Protein AF-A0A1C6UR10-F1 (afdb_monomer)

Solvent-accessible surface area (backbone atoms only — not comparable to full-atom values): 7913 Å² total; per-residue (Å²): 139,79,76,88,66,80,76,68,67,85,78,43,35,65,70,62,43,68,74,36,44,65,36,58,76,71,63,37,26,47,54,32,28,38,51,35,41,52,50,48,53,50,51,57,31,56,74,62,67,53,49,56,47,99,85,70,46,70,49,56,58,39,58,33,27,51,50,46,28,22,93,89,33,90,66,40,45,65,92,46,72,71,44,21,52,51,47,24,49,48,45,24,46,48,32,69,75,45,56,57,45,84,82,62,52,40,78,76,43,97,54,26,60,63,52,18,50,52,44,41,49,52,43,21,51,55,52,49,51,48,45,70,77,40,41,74,71,70,62,74,117

Mean predicted aligned error: 5.91 Å

InterPro domains:
  IPR012654 Conserved hypothetical protein CHP02391 [PF09509] (12-130)

Secondary structure (DSSP, 8-state):
----PPP-GGGS-HHHHHHHHHHHHTT-HHHHHHHHHHHHHHHHHHHTT--B-TTSPBP-HHHHHHHHTSTT-TT---SSHHHHHHHHHHHHHHHHHHS-GGGGTGGG-TTHHHHHHHHHHHHHHHHHHHHHHHHHHHT--

Organism: NCBI:txid47854

Sequence (141 aa):
MGGDEPMDEHAYDPELWAHVKTEVEDGEWGKVASQTAIFVENHVRTWAGNPQDRNGNNLVGKNLYLEVFGETSDYRLGRQASEREGWRYLGMGFAQALSNVDRHRIQTRDDAKRYALGVLGLGSLLLTQLRYEHGDILKAE

Foldseek 3Di:
DDDPDPDDCVLFDVVLCVQCVVCVVVVVLLVLLQSLLVVLQVVLCVLQVQDADPVRHGDAALRSLCPCCPPPHPQNFDDDPVRSVVLSVLRNCLRVVRNPSVVVPLVPDPCSNVVSVVSRSSSRVNVVRSCVSCVVSVVPD

Structure (mmCIF, N/CA/C/O backbone):
data_AF-A0A1C6UR10-F1
#
_entry.id   AF-A0A1C6UR10-F1
#
loop_
_atom_site.group_PDB
_atom_site.id
_atom_site.type_symbol
_atom_site.label_atom_id
_atom_site.label_alt_id
_atom_site.label_comp_id
_atom_site.label_asym_id
_atom_site.label_entity_id
_atom_site.label_seq_id
_atom_site.pdbx_PDB_ins_code
_atom_site.Cartn_x
_atom_site.Cartn_y
_atom_site.Cartn_z
_atom_site.occupancy
_atom_site.B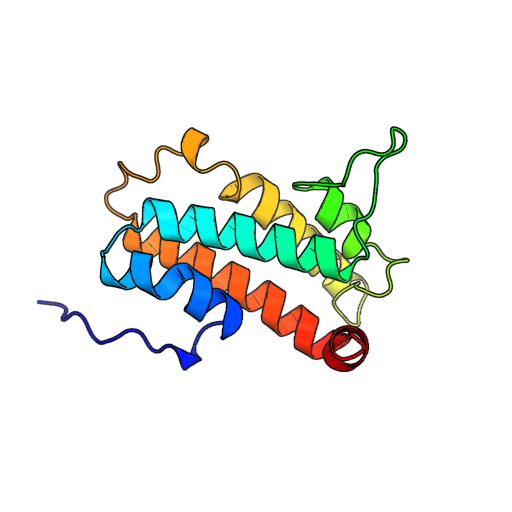_iso_or_equiv
_atom_site.auth_seq_id
_atom_site.auth_comp_id
_atom_site.auth_asym_id
_atom_site.auth_atom_id
_atom_site.pdbx_PDB_model_num
ATOM 1 N N . MET A 1 1 ? -26.738 -12.327 15.849 1.00 40.50 1 MET A N 1
ATOM 2 C CA . MET A 1 1 ? -25.621 -13.090 16.437 1.00 40.50 1 MET A CA 1
ATOM 3 C C . MET A 1 1 ? -24.721 -13.518 15.290 1.00 40.50 1 MET A C 1
ATOM 5 O O . MET A 1 1 ? -24.997 -14.531 14.670 1.00 40.50 1 MET A O 1
ATOM 9 N N . GLY A 1 2 ? -23.752 -12.684 14.917 1.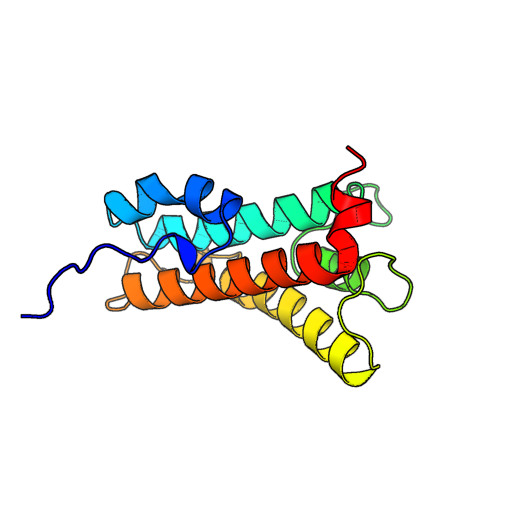00 44.50 2 GLY A N 1
ATOM 10 C CA . GLY A 1 2 ? -22.667 -13.066 14.012 1.00 44.50 2 GLY A CA 1
ATOM 11 C C . GLY A 1 2 ? -21.416 -13.039 14.868 1.00 44.50 2 GLY A C 1
ATOM 12 O O . GLY A 1 2 ? -21.076 -11.969 15.365 1.00 44.50 2 GLY A O 1
ATOM 13 N N . GLY A 1 3 ? -20.878 -14.214 15.182 1.00 44.12 3 GLY A N 1
ATOM 14 C CA . GLY A 1 3 ? -19.729 -14.342 16.068 1.00 44.12 3 GLY A CA 1
ATOM 15 C C . GLY A 1 3 ? -18.510 -13.643 15.479 1.00 44.12 3 GLY A C 1
ATOM 16 O O . GLY A 1 3 ? -18.360 -13.584 14.259 1.00 44.12 3 GLY A O 1
ATOM 17 N N . ASP A 1 4 ? -17.658 -13.123 16.360 1.00 59.62 4 ASP A N 1
ATOM 18 C CA . ASP A 1 4 ? -16.249 -12.885 16.059 1.00 59.62 4 ASP A CA 1
ATOM 19 C C . ASP A 1 4 ? -15.609 -14.237 15.730 1.00 59.62 4 ASP A C 1
ATOM 21 O O . ASP A 1 4 ? -15.003 -14.891 16.579 1.00 59.62 4 ASP A O 1
ATOM 25 N N . GLU A 1 5 ? -15.806 -14.710 14.501 1.00 62.59 5 GLU A N 1
ATOM 26 C CA . GLU A 1 5 ? -14.901 -15.706 13.957 1.00 62.59 5 GLU A CA 1
ATOM 27 C C . GLU A 1 5 ? -13.503 -15.076 13.930 1.00 62.59 5 GLU A C 1
ATOM 29 O O . GLU A 1 5 ? -13.362 -13.924 13.494 1.00 62.59 5 GLU A O 1
ATOM 34 N N . PRO A 1 6 ? -12.481 -15.783 14.441 1.00 66.81 6 PRO A N 1
ATOM 35 C CA . PRO A 1 6 ? -11.115 -15.299 14.371 1.00 66.81 6 PRO A CA 1
ATOM 36 C C . PRO A 1 6 ? -10.777 -15.022 12.906 1.00 66.81 6 PRO A C 1
ATOM 38 O O . PRO A 1 6 ? -11.047 -15.845 12.030 1.00 66.81 6 PRO A O 1
ATOM 41 N N . MET A 1 7 ? -10.239 -13.832 12.645 1.00 73.06 7 MET A N 1
ATOM 42 C CA . MET A 1 7 ? -9.828 -13.445 11.301 1.00 73.06 7 MET A CA 1
ATOM 43 C C . MET A 1 7 ? -8.790 -14.436 10.776 1.00 73.06 7 MET A C 1
ATOM 45 O O . MET A 1 7 ? -7.831 -14.753 11.480 1.00 73.06 7 MET A O 1
ATOM 49 N N . ASP A 1 8 ? -8.976 -14.898 9.541 1.00 80.12 8 ASP A N 1
ATOM 50 C CA . ASP A 1 8 ? -7.990 -15.738 8.868 1.00 80.12 8 ASP A CA 1
ATOM 51 C C . ASP A 1 8 ? -6.762 -14.894 8.511 1.00 80.12 8 ASP A C 1
ATOM 53 O O . ASP A 1 8 ? -6.749 -14.155 7.526 1.00 80.12 8 ASP A O 1
ATOM 57 N N . GLU A 1 9 ? -5.726 -14.980 9.342 1.00 77.19 9 GLU A N 1
ATOM 58 C CA . GLU A 1 9 ? -4.471 -14.255 9.148 1.00 77.19 9 GLU A CA 1
ATOM 59 C C . GLU A 1 9 ? -3.749 -14.635 7.850 1.00 77.19 9 GLU A C 1
ATOM 61 O O . GLU A 1 9 ? -2.993 -13.828 7.309 1.00 77.19 9 GLU A O 1
ATOM 66 N N . HIS A 1 10 ? -4.022 -15.821 7.296 1.00 81.12 10 HIS A N 1
ATOM 67 C CA . HIS A 1 10 ? -3.443 -16.263 6.030 1.00 81.12 10 HIS A CA 1
ATOM 68 C C . HIS A 1 10 ? -4.079 -15.590 4.805 1.00 81.12 10 HIS A C 1
ATOM 70 O O . HIS A 1 10 ? -3.573 -15.747 3.693 1.00 81.12 10 HIS A O 1
ATOM 76 N N . ALA A 1 11 ? -5.158 -14.823 4.989 1.00 84.06 11 ALA A N 1
ATOM 77 C CA . ALA A 1 11 ? -5.804 -14.067 3.919 1.00 84.06 11 ALA A CA 1
ATOM 78 C C . ALA A 1 11 ? -5.084 -12.748 3.569 1.00 84.06 11 ALA A C 1
ATOM 80 O O . ALA A 1 11 ? -5.435 -12.109 2.573 1.00 84.06 11 ALA A O 1
ATOM 81 N N . TYR A 1 12 ? -4.100 -12.326 4.369 1.00 93.25 12 TYR A N 1
ATOM 82 C CA . TYR A 1 12 ? -3.417 -11.036 4.238 1.00 93.25 12 TYR A CA 1
ATOM 83 C C . TYR A 1 12 ? -1.913 -11.195 3.985 1.00 93.25 12 TYR A C 1
ATOM 85 O O . TYR A 1 12 ? -1.338 -12.262 4.205 1.00 93.25 12 TYR A O 1
ATOM 93 N N . ASP A 1 13 ? -1.257 -10.124 3.518 1.00 94.06 13 ASP A N 1
ATOM 94 C CA . ASP A 1 13 ? 0.211 -10.104 3.466 1.00 94.06 13 ASP A CA 1
ATOM 95 C C . ASP A 1 13 ? 0.760 -10.253 4.900 1.00 94.06 13 ASP A C 1
ATOM 97 O O . ASP A 1 13 ? 0.292 -9.548 5.798 1.00 94.06 13 ASP A O 1
ATOM 101 N N . PRO A 1 14 ? 1.713 -11.171 5.150 1.00 92.38 14 PRO A N 1
ATOM 102 C CA . PRO A 1 14 ? 2.098 -11.545 6.509 1.00 92.38 14 PRO A CA 1
ATOM 103 C C . PRO A 1 14 ? 2.803 -10.419 7.273 1.00 92.38 14 PRO A C 1
ATOM 105 O O . PRO A 1 14 ? 2.621 -10.298 8.485 1.00 92.38 14 PRO A O 1
ATOM 108 N N . GLU A 1 15 ? 3.588 -9.582 6.590 1.00 94.38 15 GLU A N 1
ATOM 109 C CA . GLU A 1 15 ? 4.273 -8.453 7.227 1.00 94.38 15 GLU A CA 1
ATOM 110 C C . GLU A 1 15 ? 3.276 -7.328 7.523 1.00 94.38 15 GLU A C 1
ATOM 112 O O . GLU A 1 15 ? 3.283 -6.761 8.616 1.00 94.38 15 GLU A O 1
ATOM 117 N N . LEU A 1 16 ? 2.359 -7.062 6.588 1.00 96.06 16 LEU A N 1
ATOM 118 C CA . LEU A 1 16 ? 1.271 -6.113 6.806 1.00 96.06 16 LEU A CA 1
ATOM 119 C C . LEU A 1 16 ? 0.340 -6.565 7.940 1.00 96.06 16 LEU A C 1
ATOM 121 O O . LEU A 1 16 ? -0.035 -5.746 8.776 1.00 96.06 16 LEU A O 1
ATOM 125 N N . TRP A 1 17 ? -0.010 -7.853 8.005 1.00 95.75 17 TRP A N 1
ATOM 126 C CA . TRP A 1 17 ? -0.810 -8.407 9.098 1.00 95.75 17 TRP A CA 1
ATOM 127 C C . TRP A 1 17 ? -0.114 -8.220 10.442 1.00 95.75 17 TRP A C 1
ATOM 129 O O . TRP A 1 17 ? -0.714 -7.680 11.368 1.00 95.75 17 TRP A O 1
ATOM 139 N N . ALA A 1 18 ? 1.166 -8.594 10.536 1.00 95.94 18 ALA A N 1
ATOM 140 C CA . ALA A 1 18 ? 1.952 -8.411 11.751 1.00 95.94 18 ALA A CA 1
ATOM 141 C C . ALA A 1 18 ? 2.001 -6.939 12.199 1.00 95.94 18 ALA A C 1
ATOM 143 O O . ALA A 1 18 ? 1.981 -6.673 13.399 1.00 95.94 18 ALA A O 1
ATOM 144 N N . HIS A 1 19 ? 2.016 -5.995 11.251 1.00 96.31 19 HIS A N 1
ATOM 145 C CA . HIS A 1 19 ? 2.025 -4.556 11.530 1.00 96.31 19 HIS A CA 1
ATOM 146 C C . HIS A 1 19 ? 0.713 -4.026 12.123 1.00 96.31 19 HIS A C 1
ATOM 148 O O . HIS A 1 19 ? 0.762 -3.098 12.922 1.00 96.31 19 HIS A O 1
ATOM 154 N N . VAL A 1 20 ? -0.445 -4.583 11.747 1.00 95.50 20 VAL A N 1
ATOM 155 C CA . VAL A 1 20 ? -1.770 -4.074 12.175 1.00 95.50 20 VAL A CA 1
ATOM 156 C C . VAL A 1 20 ? -2.507 -4.981 13.162 1.00 95.50 20 VAL A C 1
ATOM 158 O O . VAL A 1 20 ? -3.624 -4.661 13.573 1.00 95.50 20 VAL A O 1
ATOM 161 N N . LYS A 1 21 ? -1.934 -6.141 13.507 1.00 94.69 21 LYS A N 1
ATOM 162 C CA . LYS A 1 21 ? -2.595 -7.183 14.307 1.00 94.69 21 LYS A CA 1
ATOM 163 C C . LYS A 1 21 ? -3.123 -6.650 15.636 1.00 94.69 21 LYS A C 1
ATOM 165 O O . LYS A 1 21 ? -4.278 -6.901 15.962 1.00 94.69 21 LYS A O 1
ATOM 170 N N . THR A 1 22 ? -2.311 -5.885 16.362 1.00 94.69 22 THR A N 1
ATOM 171 C CA . THR A 1 22 ? -2.700 -5.306 17.655 1.00 94.69 22 THR A CA 1
ATOM 172 C C . THR A 1 22 ? -3.919 -4.397 17.504 1.00 94.69 22 THR A C 1
ATOM 174 O O . THR A 1 22 ? -4.895 -4.545 18.227 1.00 94.69 22 THR A O 1
ATOM 177 N N . GLU A 1 23 ? -3.927 -3.504 16.511 1.00 94.25 23 GLU A N 1
ATOM 178 C CA . GLU A 1 23 ? -5.063 -2.618 16.248 1.00 94.25 23 GLU A CA 1
ATOM 179 C C . GLU A 1 23 ? -6.322 -3.382 15.818 1.00 94.25 23 GLU A C 1
ATOM 181 O O . GLU A 1 23 ? -7.434 -2.946 16.117 1.00 94.25 23 GLU A O 1
ATOM 186 N N . VAL A 1 24 ? -6.171 -4.505 15.111 1.00 93.25 24 VAL A N 1
ATOM 187 C CA . VAL A 1 24 ? -7.291 -5.387 14.752 1.00 93.25 24 VAL A CA 1
ATOM 188 C C . VAL A 1 24 ? -7.868 -6.070 15.996 1.00 93.25 24 VAL A C 1
ATOM 190 O O . VAL A 1 24 ? -9.090 -6.091 16.152 1.00 93.25 24 VAL A O 1
ATOM 193 N N . GLU A 1 25 ? -7.016 -6.596 16.878 1.00 92.38 25 GLU A N 1
ATOM 194 C CA . GLU A 1 25 ? -7.410 -7.250 18.136 1.00 92.38 25 GLU A CA 1
ATOM 195 C C . GLU A 1 25 ? -8.073 -6.264 19.111 1.00 92.38 25 GLU A C 1
ATOM 197 O O . GLU A 1 25 ? -9.087 -6.595 19.727 1.00 92.38 25 GLU A O 1
ATOM 202 N N . ASP A 1 26 ? -7.576 -5.027 19.168 1.00 92.94 26 ASP A N 1
ATOM 203 C CA . ASP A 1 26 ? -8.129 -3.947 19.993 1.00 92.94 26 ASP A CA 1
ATOM 204 C C . ASP A 1 26 ? -9.383 -3.293 19.375 1.00 92.94 26 ASP A C 1
ATOM 206 O O . ASP A 1 26 ? -10.035 -2.453 20.000 1.00 92.94 26 ASP A O 1
ATOM 210 N N . GLY A 1 27 ? -9.753 -3.656 18.141 1.00 90.38 27 GLY A N 1
ATOM 211 C CA . GLY A 1 27 ? -10.906 -3.085 17.438 1.00 90.38 27 GLY A CA 1
ATOM 212 C C . GLY A 1 27 ? -10.717 -1.623 17.008 1.00 90.38 27 GLY A C 1
ATOM 213 O O . GLY A 1 27 ? -11.690 -0.916 16.730 1.00 90.38 27 GLY A O 1
ATOM 214 N N . GLU A 1 28 ? -9.473 -1.165 16.903 1.00 90.81 28 GLU A N 1
ATOM 215 C CA . GLU A 1 28 ? -9.071 0.191 16.528 1.00 90.81 28 GLU A CA 1
ATOM 216 C C . GLU A 1 28 ? -9.126 0.390 15.000 1.00 90.81 28 GLU A C 1
ATOM 218 O O . GLU A 1 28 ? -8.160 0.791 14.348 1.00 90.81 28 GLU A O 1
ATOM 223 N N . TRP A 1 29 ? -10.286 0.128 14.390 1.00 90.56 29 TRP A N 1
ATOM 224 C CA . TRP A 1 29 ? -10.455 0.041 12.930 1.00 90.56 29 TRP A CA 1
ATOM 225 C C . TRP A 1 29 ? -10.008 1.292 12.160 1.00 90.56 29 TRP A C 1
ATOM 227 O O . TRP A 1 29 ? -9.500 1.194 11.042 1.00 90.56 29 TRP A O 1
ATOM 237 N N . GLY A 1 30 ? -10.151 2.480 12.755 1.00 85.94 30 GLY A N 1
ATOM 238 C CA . GLY A 1 30 ? -9.642 3.716 12.159 1.00 85.94 30 GLY A CA 1
ATOM 239 C C . GLY A 1 30 ? -8.119 3.731 12.019 1.00 85.94 30 GLY A C 1
ATOM 240 O O . GLY A 1 30 ? -7.611 4.213 11.006 1.00 85.94 30 GLY A O 1
ATOM 241 N N . LYS A 1 31 ? -7.402 3.163 12.997 1.00 89.25 31 LYS A N 1
ATOM 242 C CA . LYS A 1 31 ? -5.947 2.994 12.944 1.00 89.25 31 LYS A CA 1
ATOM 243 C C . LYS A 1 31 ? -5.553 1.883 11.981 1.00 89.25 31 LYS A C 1
ATOM 245 O O . LYS A 1 31 ? -4.619 2.084 11.220 1.00 89.25 31 LYS A O 1
ATOM 250 N N . VAL A 1 32 ? -6.289 0.769 11.930 1.00 92.69 32 VAL A N 1
ATOM 251 C CA . VAL A 1 32 ? -6.021 -0.318 10.964 1.00 92.69 32 VAL A CA 1
ATOM 252 C C . VAL A 1 32 ? -5.975 0.222 9.530 1.00 92.69 32 VAL A C 1
ATOM 254 O O . VAL A 1 32 ? -5.036 -0.060 8.784 1.00 92.69 32 VAL A O 1
ATOM 257 N N . ALA A 1 33 ? -6.949 1.056 9.148 1.00 91.25 33 ALA A N 1
ATOM 258 C CA . ALA A 1 33 ? -6.988 1.657 7.816 1.00 91.25 33 ALA A CA 1
ATOM 259 C C . ALA A 1 33 ? -5.785 2.583 7.543 1.00 91.25 33 ALA A C 1
ATOM 261 O O . ALA A 1 33 ? -5.158 2.472 6.488 1.00 91.25 33 ALA A O 1
ATOM 262 N N . SER A 1 34 ? -5.437 3.480 8.478 1.00 89.69 34 SER A N 1
ATOM 263 C CA . SER A 1 34 ? -4.305 4.402 8.288 1.00 89.69 34 SER A CA 1
ATOM 264 C C . SER A 1 34 ? -2.961 3.688 8.301 1.00 89.69 34 SER A C 1
ATOM 266 O O . SER A 1 34 ? -2.137 3.942 7.424 1.00 89.69 34 SER A O 1
ATOM 268 N N . GLN A 1 35 ? -2.756 2.767 9.242 1.00 92.69 35 GLN A N 1
ATOM 269 C CA . GLN A 1 35 ? -1.536 1.974 9.352 1.00 92.69 35 GLN A CA 1
ATOM 270 C C . GLN A 1 35 ? -1.320 1.114 8.112 1.00 92.69 35 GLN A C 1
ATOM 272 O O . GLN A 1 35 ? -0.203 1.066 7.609 1.00 92.69 35 GLN A O 1
ATOM 277 N N . THR A 1 36 ? -2.383 0.542 7.541 1.00 95.19 36 THR A N 1
ATOM 278 C CA . THR A 1 36 ? -2.288 -0.167 6.259 1.00 95.19 36 THR A CA 1
ATOM 279 C C . THR A 1 36 ? -1.764 0.743 5.148 1.00 95.19 36 THR A C 1
ATOM 281 O O . THR A 1 36 ? -0.813 0.390 4.453 1.00 95.19 36 THR A O 1
ATOM 284 N N . ALA A 1 37 ? -2.362 1.925 4.966 1.00 93.56 37 ALA A N 1
ATOM 285 C CA . ALA A 1 37 ? -1.963 2.841 3.898 1.00 93.56 37 ALA A CA 1
ATOM 286 C C . ALA A 1 37 ? -0.517 3.335 4.059 1.00 93.56 37 ALA A C 1
ATOM 288 O O . ALA A 1 37 ? 0.238 3.369 3.085 1.00 93.56 37 ALA A O 1
ATOM 289 N N . ILE A 1 38 ? -0.125 3.665 5.294 1.00 92.44 38 ILE A N 1
ATOM 290 C CA . ILE A 1 38 ? 1.239 4.079 5.646 1.00 92.44 38 ILE A CA 1
ATOM 291 C C . ILE A 1 38 ? 2.231 2.946 5.377 1.00 92.44 38 ILE A C 1
ATOM 293 O O . ILE A 1 38 ? 3.269 3.177 4.757 1.00 92.44 38 ILE A O 1
ATOM 297 N N . PHE A 1 39 ? 1.909 1.728 5.815 1.00 94.88 39 PHE A N 1
ATOM 298 C CA . PHE A 1 39 ? 2.774 0.565 5.667 1.00 94.88 39 PHE A CA 1
ATOM 299 C C . PHE A 1 39 ? 3.043 0.246 4.196 1.00 94.88 39 PHE A C 1
ATOM 301 O O . PHE A 1 39 ? 4.204 0.109 3.809 1.00 94.88 39 PHE A O 1
ATOM 308 N N . VAL A 1 40 ? 1.988 0.185 3.375 1.00 95.50 40 VAL A N 1
ATOM 309 C CA . VAL A 1 40 ? 2.099 -0.110 1.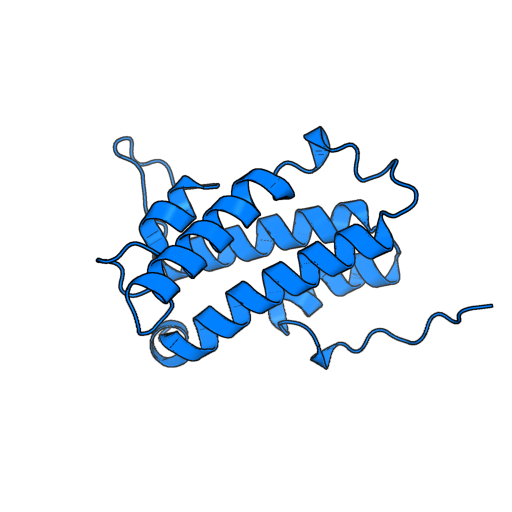939 1.00 95.50 40 VAL A CA 1
ATOM 310 C C . VAL A 1 40 ? 2.901 0.977 1.227 1.00 95.50 40 VAL A C 1
ATOM 312 O O . VAL A 1 40 ? 3.819 0.656 0.479 1.00 95.50 40 VAL A O 1
ATOM 315 N N . GLU A 1 41 ? 2.620 2.260 1.489 1.00 95.12 41 GLU A N 1
ATOM 316 C CA . GLU A 1 41 ? 3.388 3.353 0.879 1.00 95.12 41 GLU A CA 1
ATOM 317 C C . GLU A 1 41 ? 4.869 3.283 1.263 1.00 95.12 41 GLU A C 1
ATOM 319 O O . GLU A 1 41 ? 5.741 3.440 0.407 1.00 95.12 41 GLU A O 1
ATOM 324 N N . ASN A 1 42 ? 5.160 3.025 2.540 1.00 93.62 42 ASN A N 1
ATOM 325 C CA . ASN A 1 42 ? 6.532 2.914 3.004 1.00 93.62 42 ASN A CA 1
ATOM 326 C C . ASN A 1 42 ? 7.262 1.737 2.348 1.00 93.62 42 ASN A C 1
ATOM 328 O O . ASN A 1 42 ? 8.378 1.924 1.881 1.00 93.62 42 ASN A O 1
ATOM 332 N N . HIS A 1 43 ? 6.625 0.568 2.251 1.00 93.31 43 HIS A N 1
ATOM 333 C CA . HIS A 1 43 ? 7.217 -0.604 1.601 1.00 93.31 43 HIS A CA 1
ATOM 334 C C . HIS A 1 43 ? 7.505 -0.353 0.123 1.00 93.31 43 HIS A C 1
ATOM 336 O O . HIS A 1 43 ? 8.631 -0.558 -0.324 1.00 93.31 43 HIS A O 1
ATOM 342 N N . VAL A 1 44 ? 6.529 0.177 -0.620 1.00 93.94 44 VAL A N 1
ATOM 343 C CA . VAL A 1 44 ? 6.699 0.512 -2.043 1.00 93.94 44 VAL A CA 1
ATOM 344 C C . VAL A 1 44 ? 7.836 1.514 -2.242 1.00 93.94 44 VAL A C 1
ATOM 346 O O . VAL A 1 44 ? 8.647 1.360 -3.154 1.00 93.94 44 VAL A O 1
ATOM 349 N N . ARG A 1 45 ? 7.926 2.533 -1.382 1.00 94.19 45 ARG A N 1
ATOM 350 C CA . ARG A 1 45 ? 8.984 3.546 -1.452 1.00 94.19 45 ARG A CA 1
ATOM 351 C C . ARG A 1 45 ? 10.362 2.969 -1.142 1.00 94.19 45 ARG A C 1
ATOM 353 O O . ARG A 1 45 ? 11.303 3.282 -1.869 1.00 94.19 45 ARG A O 1
ATOM 360 N N . THR A 1 46 ? 10.480 2.167 -0.087 1.00 91.69 46 THR A N 1
ATOM 361 C CA . THR A 1 46 ? 11.753 1.559 0.313 1.00 91.69 46 THR A CA 1
ATOM 362 C C . THR A 1 46 ? 12.268 0.625 -0.774 1.00 91.69 46 THR A C 1
ATOM 364 O O . THR A 1 46 ? 13.398 0.804 -1.217 1.00 91.69 46 THR A O 1
ATOM 367 N N . TRP A 1 47 ? 11.424 -0.272 -1.293 1.00 88.56 47 TRP A N 1
ATOM 368 C CA . TRP A 1 47 ? 11.806 -1.183 -2.377 1.00 88.56 47 TRP A CA 1
ATOM 369 C C . TRP A 1 47 ? 12.237 -0.444 -3.640 1.00 88.56 47 TRP A C 1
ATOM 371 O O . TRP A 1 47 ? 13.240 -0.784 -4.259 1.00 88.56 47 TRP A O 1
ATOM 381 N N . ALA A 1 48 ? 11.543 0.636 -3.993 1.00 90.25 48 ALA A N 1
ATOM 382 C CA . ALA A 1 48 ? 11.913 1.459 -5.137 1.00 90.25 48 ALA A CA 1
ATOM 383 C C . ALA A 1 48 ? 13.182 2.314 -4.930 1.00 90.25 48 ALA A C 1
ATOM 385 O O . ALA A 1 48 ? 13.490 3.152 -5.776 1.00 90.25 48 ALA A O 1
ATOM 386 N N . GLY A 1 49 ? 13.908 2.149 -3.819 1.00 91.00 49 GLY A N 1
ATOM 387 C CA . GLY A 1 49 ? 15.140 2.886 -3.545 1.00 91.00 49 GLY A CA 1
ATOM 388 C C . GLY A 1 49 ? 14.911 4.347 -3.156 1.00 91.00 49 GLY A C 1
ATOM 389 O O . GLY A 1 49 ? 15.766 5.188 -3.419 1.00 91.00 49 GLY A O 1
ATOM 390 N N . ASN A 1 50 ? 13.772 4.661 -2.527 1.00 92.75 50 ASN A N 1
ATOM 391 C CA . ASN A 1 50 ? 13.376 6.016 -2.124 1.00 92.75 50 ASN A CA 1
ATOM 392 C C . ASN A 1 50 ? 13.417 7.030 -3.284 1.00 92.75 50 ASN A C 1
ATOM 394 O O . ASN A 1 50 ? 14.188 7.992 -3.232 1.00 92.75 50 ASN A O 1
ATOM 398 N N . PRO A 1 51 ? 12.585 6.855 -4.327 1.00 93.50 51 PRO A N 1
ATOM 399 C CA . PRO A 1 51 ? 12.573 7.767 -5.465 1.00 93.50 51 PRO A CA 1
ATOM 400 C C . PRO A 1 51 ? 12.248 9.196 -5.012 1.00 93.50 51 PRO A C 1
ATOM 402 O O . PRO A 1 51 ? 11.422 9.401 -4.117 1.00 93.50 51 PRO A O 1
ATOM 405 N N . GLN A 1 52 ? 12.890 10.184 -5.638 1.00 95.81 52 GLN A N 1
ATOM 406 C CA . GLN A 1 52 ? 12.796 11.595 -5.257 1.00 95.81 52 GLN A CA 1
ATOM 407 C C . GLN A 1 52 ? 12.198 12.464 -6.367 1.00 95.81 52 GLN A C 1
ATOM 409 O O . GLN A 1 52 ? 12.328 12.175 -7.556 1.00 95.81 52 GLN A O 1
ATOM 414 N N . ASP A 1 53 ? 11.545 13.558 -5.975 1.00 92.88 53 ASP A N 1
ATOM 415 C CA . ASP A 1 53 ? 11.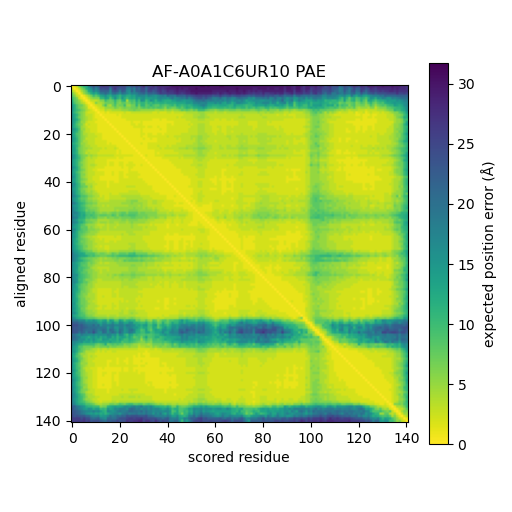141 14.621 -6.885 1.00 92.88 53 ASP A CA 1
ATOM 416 C C . ASP A 1 53 ? 12.346 15.467 -7.343 1.00 92.88 53 ASP A C 1
ATOM 418 O O . ASP A 1 53 ? 13.486 15.293 -6.910 1.00 92.88 53 ASP A O 1
ATOM 422 N N . ARG A 1 54 ? 12.090 16.447 -8.216 1.00 91.50 54 ARG A N 1
ATOM 423 C CA . ARG A 1 54 ? 13.130 17.349 -8.745 1.00 91.50 54 ARG A CA 1
ATOM 424 C C . ARG A 1 54 ? 13.816 18.211 -7.679 1.00 91.50 54 ARG A C 1
ATOM 426 O O . ARG A 1 54 ? 14.854 18.796 -7.969 1.00 91.50 54 ARG A O 1
ATOM 433 N N . ASN A 1 55 ? 13.228 18.324 -6.493 1.00 92.88 55 ASN A N 1
ATOM 434 C CA . ASN A 1 55 ? 13.757 19.094 -5.374 1.00 92.88 55 ASN A CA 1
ATOM 435 C C . ASN A 1 55 ? 14.491 18.199 -4.357 1.00 92.88 55 ASN A C 1
ATOM 437 O O . ASN A 1 55 ? 14.936 18.708 -3.331 1.00 92.88 55 ASN A O 1
ATOM 441 N N . GLY A 1 56 ? 14.613 16.892 -4.619 1.00 92.25 56 GLY A N 1
ATOM 442 C CA . GLY A 1 56 ? 15.243 15.927 -3.717 1.00 92.25 56 GLY A CA 1
ATOM 443 C C . GLY A 1 56 ? 14.338 15.442 -2.580 1.00 92.25 56 GLY A C 1
ATOM 444 O O . GLY A 1 56 ? 14.829 14.823 -1.639 1.00 92.25 56 GLY A O 1
ATOM 445 N N . ASN A 1 57 ? 13.027 15.706 -2.628 1.00 93.88 57 ASN A N 1
ATOM 446 C CA . ASN A 1 57 ? 12.093 15.175 -1.634 1.00 93.88 57 ASN A CA 1
ATOM 447 C C . ASN A 1 57 ? 11.628 13.780 -2.038 1.00 93.88 57 ASN A C 1
ATOM 449 O O . ASN A 1 57 ? 11.306 13.554 -3.202 1.00 93.88 57 ASN A O 1
ATOM 453 N N . ASN A 1 58 ? 11.499 12.869 -1.077 1.00 94.00 58 ASN A N 1
ATOM 454 C CA . ASN A 1 58 ? 10.944 11.541 -1.336 1.00 94.00 58 ASN A CA 1
ATOM 455 C C . ASN A 1 58 ? 9.538 11.632 -1.950 1.00 94.00 58 ASN A C 1
ATOM 457 O O . ASN A 1 58 ? 8.685 12.389 -1.476 1.00 94.00 58 ASN A O 1
ATOM 461 N N . LEU A 1 59 ? 9.279 10.820 -2.976 1.00 94.81 59 LEU A N 1
ATOM 462 C CA . LEU A 1 59 ? 7.948 10.689 -3.552 1.00 94.81 59 LEU A CA 1
ATOM 463 C C . LEU A 1 59 ? 6.998 10.020 -2.550 1.00 94.81 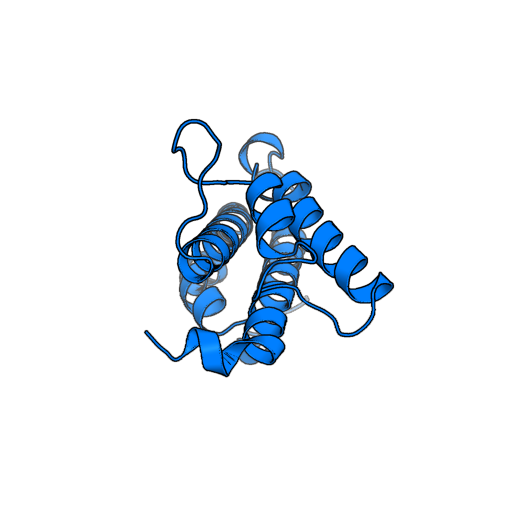59 LEU A C 1
ATOM 465 O O . LEU A 1 59 ? 7.323 9.018 -1.911 1.00 94.81 59 LEU A O 1
ATOM 469 N N . VAL A 1 60 ? 5.797 10.586 -2.439 1.00 92.12 60 VAL A N 1
ATOM 470 C CA . VAL A 1 60 ? 4.715 10.133 -1.552 1.00 92.12 60 VAL A CA 1
ATOM 471 C C . VAL A 1 60 ? 3.372 10.196 -2.273 1.00 92.12 60 VAL A C 1
ATOM 473 O O . VAL A 1 60 ? 3.235 10.850 -3.320 1.00 92.12 60 VAL A O 1
ATOM 476 N N . GLY A 1 61 ? 2.358 9.540 -1.710 1.00 92.50 61 GLY A N 1
ATOM 477 C CA . GLY A 1 61 ? 1.009 9.529 -2.253 1.00 92.50 61 GLY A CA 1
ATOM 478 C C . GLY A 1 61 ? 0.977 9.052 -3.706 1.00 92.50 61 GLY A C 1
ATOM 479 O O . GLY A 1 61 ? 1.775 8.220 -4.129 1.00 92.50 61 GLY A O 1
ATOM 480 N N . LYS A 1 62 ? 0.082 9.622 -4.521 1.00 94.69 62 LYS A N 1
ATOM 481 C CA . LYS A 1 62 ? -0.074 9.206 -5.928 1.00 94.69 62 LYS A CA 1
ATOM 482 C C . LYS A 1 62 ? 1.206 9.263 -6.759 1.00 94.69 62 LYS A C 1
ATOM 484 O O . LYS A 1 62 ? 1.333 8.486 -7.695 1.00 94.69 62 LYS A O 1
ATOM 489 N N . ASN A 1 63 ? 2.115 10.196 -6.466 1.00 94.81 63 ASN A N 1
ATOM 490 C CA . ASN A 1 63 ? 3.292 10.415 -7.302 1.00 94.81 63 ASN A CA 1
ATOM 491 C C . ASN A 1 63 ? 4.290 9.269 -7.136 1.00 94.81 63 ASN A C 1
ATOM 493 O O . ASN A 1 63 ? 4.948 8.913 -8.105 1.00 94.81 63 ASN A O 1
ATOM 497 N N . LEU A 1 64 ? 4.337 8.654 -5.948 1.00 95.81 64 LEU A N 1
ATOM 498 C CA . LEU A 1 64 ? 5.104 7.435 -5.725 1.00 95.81 64 LEU A CA 1
ATOM 499 C C . LEU A 1 64 ? 4.624 6.320 -6.660 1.00 95.81 64 LEU A C 1
ATOM 501 O O . LEU A 1 64 ? 5.403 5.800 -7.444 1.00 95.81 64 LEU A O 1
ATOM 505 N N . TYR A 1 65 ? 3.330 5.996 -6.638 1.00 96.19 65 TYR A N 1
ATOM 506 C CA . TYR A 1 65 ? 2.775 4.915 -7.464 1.00 96.19 65 TYR A CA 1
ATOM 507 C C . TYR A 1 65 ? 2.805 5.231 -8.962 1.00 96.19 65 TYR A C 1
ATOM 509 O O . TYR A 1 65 ? 2.980 4.334 -9.783 1.00 96.19 65 TYR A O 1
ATOM 517 N N . LEU A 1 66 ? 2.664 6.510 -9.325 1.00 95.81 66 LEU A N 1
ATOM 518 C CA . LEU A 1 66 ? 2.814 6.967 -10.702 1.00 95.81 66 LEU A CA 1
ATOM 519 C C . LEU A 1 66 ? 4.210 6.635 -11.247 1.00 95.81 66 LEU A C 1
ATOM 521 O O . LEU A 1 66 ? 4.304 6.243 -12.409 1.00 95.81 66 LEU A O 1
ATOM 525 N N . GLU A 1 67 ? 5.249 6.796 -10.430 1.00 95.38 67 GLU A N 1
ATOM 526 C CA . GLU A 1 67 ? 6.640 6.515 -10.790 1.00 95.38 67 GLU A CA 1
ATOM 527 C C . GLU A 1 67 ? 6.947 5.014 -10.707 1.00 95.38 67 GLU A C 1
ATOM 529 O O . GLU A 1 67 ? 7.317 4.393 -11.701 1.00 95.38 67 GLU A O 1
ATOM 534 N N . VAL A 1 68 ? 6.716 4.404 -9.542 1.00 95.31 68 VAL A N 1
ATOM 535 C CA . VAL A 1 68 ? 7.135 3.026 -9.241 1.00 95.31 68 VAL A CA 1
ATOM 536 C C . VAL A 1 68 ? 6.395 1.997 -10.090 1.00 95.31 68 VAL A C 1
ATOM 538 O O . VAL A 1 68 ? 6.997 1.007 -10.493 1.00 95.31 68 VAL A O 1
ATOM 541 N N . PHE A 1 69 ? 5.125 2.228 -10.433 1.00 95.88 69 PHE A N 1
ATOM 542 C CA . PHE A 1 69 ? 4.379 1.357 -11.354 1.00 95.88 69 PHE A CA 1
ATOM 543 C C . PHE A 1 69 ? 4.354 1.903 -12.791 1.00 95.88 69 PHE A C 1
ATOM 545 O O . PHE A 1 69 ? 3.529 1.492 -13.608 1.00 95.88 69 PHE A O 1
ATOM 552 N N . GLY A 1 70 ? 5.230 2.861 -13.107 1.00 93.25 70 GLY A N 1
ATOM 553 C CA . GLY A 1 70 ? 5.395 3.408 -14.449 1.00 93.25 70 GLY A CA 1
ATOM 554 C C . GLY A 1 70 ? 5.978 2.392 -15.436 1.00 93.25 70 GLY A C 1
ATOM 555 O O . GLY A 1 70 ? 6.634 1.429 -15.054 1.00 93.25 70 GLY A O 1
ATOM 556 N N . GLU A 1 71 ? 5.767 2.618 -16.735 1.00 88.31 71 GLU A N 1
ATOM 557 C CA . GLU A 1 71 ? 6.169 1.673 -17.792 1.00 88.31 71 GLU A CA 1
ATOM 558 C C . GLU A 1 71 ? 7.669 1.357 -17.813 1.00 88.31 71 GLU A C 1
ATOM 560 O O . GLU A 1 71 ? 8.057 0.243 -18.162 1.00 88.31 71 GLU A O 1
ATOM 565 N N . THR A 1 72 ? 8.501 2.331 -17.446 1.00 86.88 72 THR A N 1
ATOM 566 C CA . THR A 1 72 ? 9.964 2.219 -17.431 1.00 86.88 72 THR A CA 1
ATOM 567 C C . THR A 1 72 ? 10.515 1.712 -16.103 1.00 86.88 72 THR A C 1
ATOM 569 O O . THR A 1 72 ? 11.725 1.558 -15.986 1.00 86.88 72 THR A O 1
ATOM 572 N N . SER A 1 73 ? 9.660 1.487 -15.104 1.00 90.38 73 SER A N 1
ATOM 573 C CA . SER A 1 73 ? 10.081 1.002 -13.794 1.00 90.38 73 SER A CA 1
ATOM 574 C C . SER A 1 73 ? 10.307 -0.507 -13.817 1.00 90.38 73 SER A C 1
ATOM 576 O O . SER A 1 73 ? 9.536 -1.263 -14.426 1.00 90.38 73 SER A O 1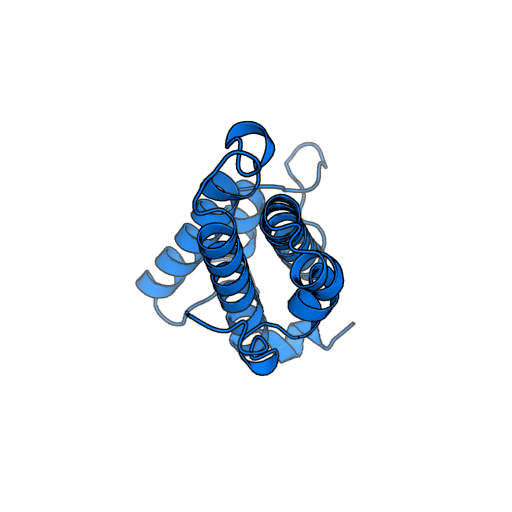
ATOM 578 N N . ASP A 1 74 ? 11.332 -0.948 -13.093 1.00 89.12 74 ASP A N 1
ATOM 579 C CA . ASP A 1 74 ? 11.565 -2.364 -12.810 1.00 89.12 74 ASP A CA 1
ATOM 580 C C . ASP A 1 74 ? 10.459 -2.952 -11.927 1.00 89.12 74 ASP A C 1
ATOM 582 O O . ASP A 1 74 ? 10.156 -4.129 -12.052 1.00 89.12 74 ASP A O 1
ATOM 586 N N . TYR A 1 75 ? 9.767 -2.115 -11.146 1.00 91.69 75 TYR A N 1
ATOM 587 C CA . TYR A 1 75 ? 8.676 -2.499 -10.243 1.00 91.69 75 TYR A CA 1
ATOM 588 C C . TYR A 1 75 ? 7.275 -2.391 -10.862 1.00 91.69 75 TYR A C 1
ATOM 590 O O . TYR A 1 75 ? 6.269 -2.466 -10.151 1.00 91.69 75 TYR A O 1
ATOM 598 N N . ARG A 1 76 ? 7.168 -2.194 -12.183 1.00 93.19 76 ARG A N 1
ATOM 599 C CA . ARG A 1 76 ? 5.865 -2.205 -12.867 1.00 93.19 76 ARG A CA 1
ATOM 600 C C . ARG A 1 76 ? 5.162 -3.544 -12.644 1.00 93.19 76 ARG A C 1
ATOM 602 O O . ARG A 1 76 ? 5.803 -4.588 -12.664 1.00 93.19 76 ARG A O 1
ATOM 609 N N . LEU A 1 77 ? 3.848 -3.512 -12.488 1.00 94.31 77 LEU A N 1
ATOM 610 C CA . LEU A 1 77 ? 3.039 -4.717 -12.315 1.00 94.31 77 LEU A CA 1
ATOM 611 C C . LEU A 1 77 ? 2.263 -5.019 -13.591 1.00 94.31 77 LEU A C 1
ATOM 613 O O . LEU A 1 77 ? 1.837 -4.099 -14.281 1.00 94.31 77 LEU A O 1
ATOM 617 N N . GLY A 1 78 ? 2.014 -6.287 -13.882 1.00 93.94 78 GLY A N 1
ATOM 618 C CA . GLY A 1 78 ? 1.212 -6.720 -15.017 1.00 93.94 78 GLY A CA 1
ATOM 619 C C . GLY A 1 78 ? 2.027 -7.011 -16.276 1.00 93.94 78 GLY A C 1
ATOM 620 O O . GLY A 1 78 ? 3.032 -6.371 -16.617 1.00 93.94 78 GLY A O 1
ATOM 621 N N . ARG A 1 79 ? 1.551 -7.995 -17.039 1.00 90.44 79 ARG A N 1
ATOM 622 C CA . ARG A 1 79 ? 2.241 -8.492 -18.234 1.00 90.44 79 ARG A CA 1
ATOM 623 C C . ARG A 1 79 ? 1.873 -7.673 -19.459 1.00 90.44 79 ARG A C 1
ATOM 625 O O . ARG A 1 79 ? 2.754 -7.366 -20.265 1.00 90.44 79 ARG A O 1
ATOM 632 N N . GLN A 1 80 ? 0.601 -7.303 -19.582 1.00 94.12 80 GLN A N 1
ATOM 633 C CA . GLN A 1 80 ? 0.053 -6.568 -20.724 1.00 94.12 80 GLN A CA 1
ATOM 634 C C . GLN A 1 80 ? -0.099 -5.073 -20.425 1.00 94.12 80 GLN A C 1
ATOM 636 O O . GLN A 1 80 ? -0.205 -4.672 -19.270 1.00 94.12 80 GLN A O 1
ATOM 641 N N . ALA A 1 81 ? -0.147 -4.238 -21.467 1.00 92.44 81 ALA A N 1
ATOM 642 C CA . ALA A 1 81 ? -0.249 -2.783 -21.313 1.00 92.44 81 ALA A CA 1
ATOM 643 C C . ALA A 1 81 ? -1.469 -2.352 -20.473 1.00 92.44 81 ALA A C 1
ATOM 645 O O . ALA A 1 81 ? -1.329 -1.538 -19.567 1.00 92.44 81 ALA A O 1
ATOM 646 N N . SER A 1 82 ? -2.635 -2.961 -20.707 1.00 93.44 82 SER A N 1
ATOM 647 C CA . SER A 1 82 ? -3.860 -2.671 -19.950 1.00 93.44 82 SER A CA 1
ATOM 648 C C . SER A 1 82 ? -3.772 -3.086 -18.479 1.00 93.44 82 SER A C 1
ATOM 650 O O . SER A 1 82 ? -4.311 -2.405 -17.613 1.00 93.44 82 SER A O 1
ATOM 652 N N . GLU A 1 83 ? -3.084 -4.191 -18.178 1.00 95.19 83 GLU A N 1
ATOM 653 C CA . GLU A 1 83 ? -2.851 -4.628 -16.796 1.00 95.19 83 GLU A CA 1
ATOM 654 C C . GLU A 1 83 ? -1.914 -3.657 -16.077 1.00 95.19 83 GLU A C 1
ATOM 656 O O . GLU A 1 83 ? -2.195 -3.262 -14.950 1.00 95.19 83 GLU A O 1
ATOM 661 N N . ARG A 1 84 ? -0.840 -3.222 -16.750 1.00 95.81 84 ARG A N 1
ATOM 662 C CA . ARG A 1 84 ? 0.112 -2.239 -16.211 1.00 95.81 84 ARG A CA 1
ATOM 663 C C . ARG A 1 84 ? -0.559 -0.925 -15.868 1.00 95.81 84 ARG A C 1
ATOM 665 O O . ARG A 1 84 ? -0.365 -0.392 -14.777 1.00 95.81 84 ARG A O 1
ATOM 672 N N . GLU A 1 85 ? -1.386 -0.427 -16.779 1.00 95.81 85 GLU A N 1
ATOM 673 C CA . GLU A 1 85 ? -2.185 0.767 -16.537 1.00 95.81 85 GLU A CA 1
ATOM 674 C C . GLU A 1 85 ? -3.142 0.565 -15.352 1.00 95.81 85 GLU A C 1
ATOM 676 O O . GLU A 1 85 ? -3.192 1.402 -14.449 1.00 95.81 85 GLU A O 1
ATOM 681 N N . GLY A 1 86 ? -3.831 -0.580 -15.299 1.00 96.88 86 GLY A N 1
ATOM 682 C CA . GLY A 1 86 ? -4.735 -0.931 -14.206 1.00 96.88 86 GLY A CA 1
ATOM 683 C C . GLY A 1 86 ? -4.051 -0.941 -12.839 1.00 96.88 86 GLY A C 1
ATOM 684 O O . GLY A 1 86 ? -4.542 -0.307 -11.906 1.00 96.88 86 GLY A O 1
ATOM 685 N N . TRP A 1 87 ? -2.895 -1.594 -12.716 1.00 97.06 87 TRP A N 1
ATOM 686 C CA . TRP A 1 87 ? -2.140 -1.640 -11.462 1.00 97.06 87 TRP A CA 1
ATOM 687 C C . TRP A 1 87 ? -1.623 -0.270 -11.033 1.00 97.06 87 TRP A C 1
ATOM 689 O O . TRP A 1 87 ? -1.723 0.094 -9.858 1.00 97.06 87 TRP A O 1
ATOM 699 N N . ARG A 1 88 ? -1.129 0.526 -11.984 1.00 96.31 88 ARG A N 1
ATOM 700 C CA . ARG A 1 88 ? -0.699 1.902 -11.725 1.00 96.31 88 ARG A CA 1
ATOM 701 C C . ARG A 1 88 ? -1.854 2.752 -11.201 1.00 96.31 88 ARG A C 1
ATOM 703 O O . ARG A 1 88 ? -1.705 3.440 -10.189 1.00 96.31 88 ARG A O 1
ATOM 710 N N . TYR A 1 89 ? -3.020 2.666 -11.835 1.00 96.75 89 TYR A N 1
ATOM 711 C CA . TYR A 1 89 ? -4.221 3.369 -11.385 1.00 96.75 89 TYR A CA 1
ATOM 712 C C . TYR A 1 89 ? -4.736 2.861 -10.045 1.00 96.75 89 TYR A C 1
ATOM 714 O O . TYR A 1 89 ? -5.181 3.672 -9.234 1.00 96.75 89 TYR A O 1
ATOM 722 N N . LEU A 1 90 ? -4.620 1.563 -9.768 1.00 96.44 90 LEU A N 1
ATOM 723 C CA . LEU A 1 90 ? -4.990 1.000 -8.477 1.00 96.44 90 LEU A CA 1
ATOM 724 C C . LEU A 1 90 ? -4.111 1.559 -7.351 1.00 96.44 90 LEU A C 1
ATOM 726 O O . LEU A 1 90 ? -4.647 2.016 -6.345 1.00 96.44 90 LEU A O 1
ATOM 730 N N . GLY A 1 91 ? -2.787 1.605 -7.535 1.00 95.88 91 GLY A N 1
ATOM 731 C CA . GLY A 1 91 ? -1.860 2.188 -6.556 1.00 95.88 91 GLY A CA 1
ATOM 732 C C . GLY A 1 91 ? -2.086 3.689 -6.342 1.00 95.88 91 GLY A C 1
ATOM 733 O O . GLY A 1 91 ? -2.169 4.166 -5.209 1.00 95.88 91 GLY A O 1
ATOM 734 N N . MET A 1 92 ? -2.280 4.447 -7.428 1.00 96.12 92 MET A N 1
ATOM 735 C CA . MET A 1 92 ? -2.642 5.866 -7.338 1.00 96.12 92 MET A CA 1
ATOM 736 C C . MET A 1 92 ? -3.970 6.066 -6.596 1.00 96.12 92 MET A C 1
ATOM 738 O O . MET A 1 92 ? -4.063 6.926 -5.720 1.00 96.12 92 MET A O 1
ATOM 742 N N . GLY A 1 93 ? -4.985 5.265 -6.925 1.00 94.38 93 GLY A N 1
ATOM 743 C CA . GLY A 1 93 ? -6.300 5.295 -6.294 1.00 94.38 93 GLY A CA 1
ATOM 744 C C . GLY A 1 93 ? -6.234 4.954 -4.809 1.00 94.38 93 GLY A C 1
ATOM 745 O O . GLY A 1 93 ? -6.794 5.691 -4.002 1.00 94.38 93 GLY A O 1
ATOM 746 N N . PHE A 1 94 ? -5.484 3.912 -4.440 1.00 93.75 94 PHE A N 1
ATOM 747 C CA . PHE A 1 94 ? -5.200 3.543 -3.053 1.00 93.75 94 PHE A CA 1
ATOM 748 C C . PHE A 1 94 ? -4.645 4.744 -2.279 1.00 93.75 94 PHE A C 1
ATOM 750 O O . PHE A 1 94 ? -5.213 5.150 -1.266 1.00 93.75 94 PHE A O 1
ATOM 757 N N . ALA A 1 95 ? -3.612 5.394 -2.818 1.00 91.94 95 ALA A N 1
ATOM 758 C CA . ALA A 1 95 ? -2.984 6.532 -2.163 1.00 91.94 95 ALA A CA 1
ATOM 759 C C . ALA A 1 95 ? -3.911 7.750 -2.022 1.00 91.94 95 ALA A C 1
ATOM 761 O O . ALA A 1 95 ? -3.968 8.401 -0.979 1.00 91.94 95 ALA A O 1
ATOM 762 N N . GLN A 1 96 ? -4.640 8.101 -3.083 1.00 90.56 96 GLN A N 1
ATOM 763 C CA . GLN A 1 96 ? -5.477 9.303 -3.074 1.00 90.56 96 GLN A CA 1
ATOM 764 C C . GLN A 1 96 ? -6.773 9.129 -2.290 1.00 90.56 96 GLN A C 1
ATOM 766 O O . GLN A 1 96 ? -7.248 10.101 -1.703 1.00 90.56 96 GLN A O 1
ATOM 771 N N . ALA A 1 97 ? -7.358 7.932 -2.317 1.00 87.62 97 ALA A N 1
ATOM 772 C CA . ALA A 1 97 ? -8.646 7.670 -1.692 1.00 87.62 97 ALA A CA 1
ATOM 773 C C . ALA A 1 97 ? -8.521 7.246 -0.224 1.00 87.62 97 ALA A C 1
ATOM 775 O O . ALA A 1 97 ? -9.475 7.447 0.524 1.00 87.62 97 ALA A O 1
ATOM 776 N N . LEU A 1 98 ? -7.393 6.643 0.181 1.00 84.38 98 LEU A N 1
ATOM 777 C CA . LEU A 1 98 ? -7.288 5.942 1.467 1.00 84.38 98 LEU A CA 1
ATOM 778 C C . LEU A 1 98 ? -6.206 6.512 2.401 1.00 84.38 98 LEU A C 1
ATOM 780 O O . LEU A 1 98 ? -6.380 6.443 3.613 1.00 84.38 98 LEU A O 1
ATOM 784 N N . SER A 1 99 ? -5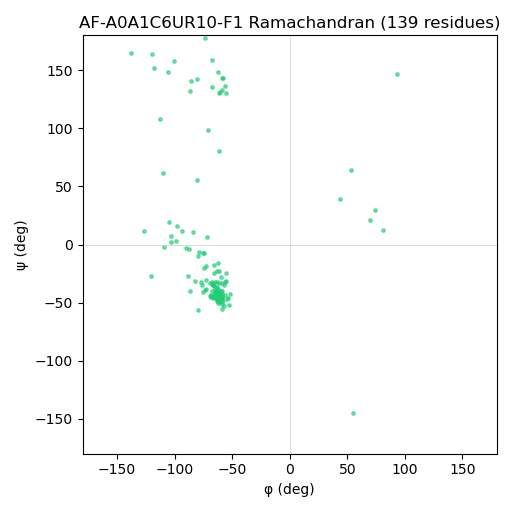.134 7.136 1.894 1.00 68.44 99 SER A N 1
ATOM 785 C CA . SER A 1 99 ? -4.009 7.585 2.742 1.00 68.44 99 SER A CA 1
ATOM 786 C C . SER A 1 99 ? -4.281 8.834 3.592 1.00 68.44 99 SER A C 1
ATOM 788 O O . SER A 1 99 ? -3.450 9.194 4.421 1.00 68.44 99 SER A O 1
ATOM 790 N N . ASN A 1 100 ? -5.420 9.518 3.426 1.00 69.38 100 ASN A N 1
ATOM 791 C CA . ASN A 1 100 ? -5.756 10.724 4.196 1.00 69.38 100 ASN A CA 1
ATOM 792 C C . ASN A 1 100 ? -6.901 10.476 5.191 1.00 69.38 100 ASN A C 1
ATOM 794 O O . ASN A 1 100 ? -7.981 11.060 5.098 1.00 69.38 100 ASN A O 1
ATOM 798 N N . VAL A 1 101 ? -6.665 9.569 6.138 1.00 57.38 101 VAL A N 1
ATOM 799 C CA . VAL A 1 101 ? -7.676 9.027 7.066 1.00 57.38 101 VAL A CA 1
ATOM 800 C C . VAL A 1 101 ? -8.309 10.100 7.967 1.00 57.38 101 VAL A C 1
ATOM 802 O O . VAL A 1 101 ? -9.518 10.049 8.215 1.00 57.38 101 VAL A O 1
ATOM 805 N N . ASP A 1 102 ? -7.553 11.136 8.350 1.00 52.41 102 ASP A N 1
ATOM 806 C CA . ASP A 1 102 ? -8.067 12.290 9.111 1.00 52.41 102 ASP A CA 1
ATOM 807 C C . ASP A 1 102 ? -9.120 13.089 8.330 1.00 52.41 102 ASP A C 1
ATOM 809 O O . ASP A 1 102 ? -10.092 13.593 8.898 1.00 52.41 102 ASP A O 1
ATOM 813 N N . ARG A 1 103 ? -9.000 13.146 6.998 1.00 52.00 103 ARG A N 1
ATOM 814 C CA . ARG A 1 103 ? -9.975 13.822 6.132 1.00 52.00 103 ARG A CA 1
ATOM 815 C C . ARG A 1 103 ? -11.290 13.047 5.999 1.00 52.00 103 ARG A C 1
ATOM 817 O O . ARG A 1 103 ? -12.303 13.639 5.630 1.00 52.00 103 ARG A O 1
ATOM 824 N N . HIS A 1 104 ? -11.299 11.753 6.319 1.00 56.78 104 HIS A N 1
ATOM 825 C CA . HIS A 1 104 ? -12.437 10.861 6.078 1.00 56.78 104 HIS A CA 1
ATOM 826 C C . HIS A 1 104 ? -13.272 10.534 7.323 1.00 56.78 104 HIS A C 1
ATOM 828 O O . HIS A 1 104 ? -14.233 9.772 7.208 1.00 56.78 104 HIS A O 1
ATOM 834 N N . ARG A 1 105 ? -12.945 11.109 8.496 1.00 63.06 105 ARG A N 1
ATOM 835 C CA . ARG A 1 105 ? -13.634 10.857 9.783 1.00 63.06 105 ARG A CA 1
ATOM 836 C C . ARG A 1 105 ? -13.923 9.366 10.014 1.00 63.06 105 ARG A C 1
ATOM 838 O O . ARG A 1 105 ? -14.990 9.002 10.511 1.00 63.06 105 ARG A O 1
ATOM 845 N N . ILE A 1 106 ? -12.980 8.499 9.639 1.00 64.06 106 ILE A N 1
ATOM 846 C CA . ILE A 1 106 ? -13.185 7.040 9.622 1.00 64.06 106 ILE A CA 1
ATOM 847 C C . ILE A 1 106 ? -13.529 6.502 11.017 1.00 64.06 106 ILE A C 1
ATOM 849 O O . ILE A 1 106 ? -14.300 5.557 11.131 1.00 64.06 106 ILE A O 1
ATOM 853 N N . GLN A 1 107 ? -13.072 7.179 12.074 1.00 63.78 107 GLN A N 1
ATOM 854 C CA . GLN A 1 107 ? -13.390 6.848 13.467 1.00 63.78 107 GLN A CA 1
ATOM 855 C C . GLN A 1 107 ? -14.870 7.038 13.846 1.00 63.78 107 GLN A C 1
ATOM 857 O O . GLN A 1 107 ? -15.315 6.504 14.852 1.00 63.78 107 GLN A O 1
ATOM 862 N N . THR A 1 108 ? -15.640 7.790 13.054 1.00 70.38 108 THR A N 1
ATOM 863 C CA . THR A 1 108 ? -17.072 8.060 13.305 1.00 70.38 108 THR A CA 1
ATOM 864 C C . THR A 1 108 ? -18.003 7.238 12.416 1.00 70.38 108 THR A C 1
ATOM 866 O O . THR A 1 108 ? -19.203 7.496 12.380 1.00 70.38 108 THR A O 1
ATOM 869 N N . ARG A 1 109 ? -17.459 6.287 11.647 1.00 79.12 109 ARG A N 1
ATOM 870 C CA . ARG A 1 109 ? -18.238 5.484 10.705 1.00 79.12 109 ARG A CA 1
ATOM 871 C C . ARG A 1 109 ? -18.844 4.263 11.387 1.00 79.12 109 ARG A C 1
ATOM 873 O O . ARG A 1 109 ? -18.119 3.468 11.978 1.00 79.12 109 ARG A O 1
ATOM 880 N N . ASP A 1 110 ? -20.135 4.042 11.161 1.00 84.62 110 ASP A N 1
ATOM 881 C CA . ASP A 1 110 ? -20.840 2.834 11.617 1.00 84.62 110 ASP A CA 1
ATOM 882 C C . ASP A 1 110 ? -20.294 1.548 10.961 1.00 84.62 110 ASP A C 1
ATOM 884 O O . ASP A 1 110 ? -20.431 0.452 11.501 1.00 84.62 110 ASP A O 1
ATOM 888 N N . ASP A 1 111 ? -19.650 1.670 9.794 1.00 89.38 111 ASP A N 1
ATOM 889 C CA . ASP A 1 111 ? -19.054 0.571 9.029 1.00 89.38 111 ASP A CA 1
ATOM 890 C C . ASP A 1 111 ? -17.516 0.516 9.111 1.00 89.38 111 ASP A C 1
ATOM 892 O O . ASP A 1 111 ? -16.885 -0.126 8.267 1.00 89.38 111 ASP A O 1
ATOM 896 N N . ALA A 1 112 ? -16.900 1.150 10.121 1.00 89.12 112 ALA A N 1
ATOM 897 C CA . ALA A 1 112 ? -15.442 1.287 10.235 1.00 89.12 112 ALA A CA 1
ATOM 898 C C . ALA A 1 112 ? -14.683 -0.047 10.115 1.00 89.12 112 ALA A C 1
ATOM 900 O O . ALA A 1 112 ? -13.702 -0.110 9.376 1.00 89.12 112 ALA A O 1
ATOM 901 N N . LYS A 1 113 ? -15.171 -1.128 10.750 1.00 92.00 113 LYS A N 1
ATOM 902 C CA . LYS A 1 113 ? -14.591 -2.482 10.624 1.00 92.00 113 LYS A CA 1
ATOM 903 C C . LYS A 1 113 ? -14.564 -2.940 9.166 1.00 92.00 113 LYS A C 1
ATOM 905 O O . LYS A 1 113 ? -13.509 -3.271 8.642 1.00 92.00 113 LYS A O 1
ATOM 910 N N . ARG A 1 114 ? -15.705 -2.896 8.470 1.00 92.44 114 ARG A N 1
ATOM 911 C CA . ARG A 1 114 ? -15.800 -3.329 7.064 1.00 92.44 114 ARG A CA 1
ATOM 912 C C . ARG A 1 114 ? -14.910 -2.485 6.152 1.00 92.44 114 ARG A C 1
ATOM 914 O O . ARG A 1 114 ? -14.257 -3.031 5.269 1.00 92.44 114 ARG A O 1
ATOM 921 N N . TYR A 1 115 ? -14.885 -1.173 6.372 1.00 91.44 115 TYR A N 1
ATOM 922 C CA . TYR A 1 115 ? -14.033 -0.265 5.613 1.00 91.44 115 TYR A CA 1
ATOM 923 C C . TYR A 1 115 ? -12.548 -0.598 5.815 1.00 91.44 115 TYR A C 1
ATOM 925 O O . TYR A 1 115 ? -11.835 -0.801 4.837 1.00 91.44 115 TYR A O 1
ATOM 933 N N . ALA A 1 116 ? -12.102 -0.729 7.067 1.00 92.25 116 ALA A N 1
ATOM 934 C CA . ALA A 1 116 ? -10.716 -1.042 7.404 1.00 92.25 116 ALA A CA 1
ATOM 935 C C . ALA A 1 116 ? -10.261 -2.386 6.823 1.00 92.25 116 ALA A C 1
ATOM 937 O O . ALA A 1 116 ? -9.178 -2.463 6.253 1.00 92.25 116 ALA A O 1
ATOM 938 N N . LEU A 1 117 ? -11.113 -3.414 6.879 1.00 93.50 117 LEU A N 1
ATOM 939 C CA . LEU A 1 117 ? -10.834 -4.715 6.266 1.00 93.50 117 LEU A CA 1
ATOM 940 C C . LEU A 1 117 ? -10.705 -4.631 4.740 1.00 93.50 117 LEU A C 1
ATOM 942 O O . LEU A 1 117 ? -9.862 -5.309 4.158 1.00 93.50 117 LEU A O 1
ATOM 946 N N . GLY A 1 118 ? -11.498 -3.777 4.086 1.00 94.31 118 GLY A N 1
ATOM 947 C CA . GLY A 1 118 ? -11.357 -3.507 2.654 1.00 94.31 118 GLY A CA 1
ATOM 948 C C . GLY A 1 118 ? -10.028 -2.830 2.310 1.00 94.31 118 GLY A C 1
ATOM 949 O O . GLY A 1 118 ? -9.375 -3.217 1.342 1.00 94.31 118 GLY A O 1
ATOM 950 N N . VAL A 1 119 ? -9.596 -1.863 3.127 1.00 94.38 119 VAL A N 1
ATOM 951 C CA . VAL A 1 119 ? -8.282 -1.211 2.979 1.00 94.38 119 VAL A CA 1
ATOM 952 C C . VAL A 1 119 ? -7.153 -2.224 3.188 1.00 94.38 119 VAL A C 1
ATOM 954 O O . VAL A 1 119 ? -6.254 -2.295 2.354 1.00 94.38 119 VAL A O 1
ATOM 957 N N . LEU A 1 120 ? -7.232 -3.043 4.243 1.00 95.50 120 LEU A N 1
ATOM 958 C CA . LEU A 1 120 ? -6.273 -4.107 4.559 1.00 95.50 120 LEU A CA 1
ATOM 959 C C . LEU A 1 120 ? -6.155 -5.137 3.428 1.00 95.50 120 LEU A C 1
ATOM 961 O O . LEU A 1 120 ? -5.047 -5.482 3.013 1.00 95.50 120 LEU A O 1
ATOM 965 N N . GLY A 1 121 ? -7.288 -5.584 2.884 1.00 96.00 121 GLY A N 1
ATOM 966 C CA . GLY A 1 121 ? -7.323 -6.503 1.747 1.00 96.00 121 GLY A CA 1
ATOM 967 C C . GLY A 1 121 ? -6.707 -5.897 0.484 1.00 96.00 121 GLY A C 1
ATOM 968 O O . GLY A 1 121 ? -5.914 -6.552 -0.187 1.00 96.00 121 GLY A O 1
ATOM 969 N N . LEU A 1 122 ? -7.002 -4.630 0.181 1.00 96.00 122 LEU A N 1
ATOM 970 C CA . LEU A 1 122 ? -6.412 -3.947 -0.973 1.00 96.00 122 LEU A CA 1
ATOM 971 C C . LEU A 1 122 ? -4.904 -3.707 -0.801 1.00 96.00 122 LEU A C 1
ATOM 973 O O . LEU A 1 122 ? -4.144 -3.898 -1.748 1.00 96.00 122 LEU A O 1
ATOM 977 N N . GLY A 1 123 ? -4.460 -3.332 0.401 1.00 96.31 123 GLY A N 1
ATOM 978 C CA . GLY A 1 123 ? -3.037 -3.217 0.720 1.00 96.31 123 GLY A CA 1
ATOM 979 C C . GLY A 1 123 ? -2.309 -4.551 0.556 1.00 96.31 123 GLY A C 1
ATOM 980 O O . GLY A 1 123 ? -1.265 -4.613 -0.092 1.00 96.31 123 GLY A O 1
ATOM 981 N N . SER A 1 124 ? -2.916 -5.634 1.047 1.00 96.62 124 SER A N 1
ATOM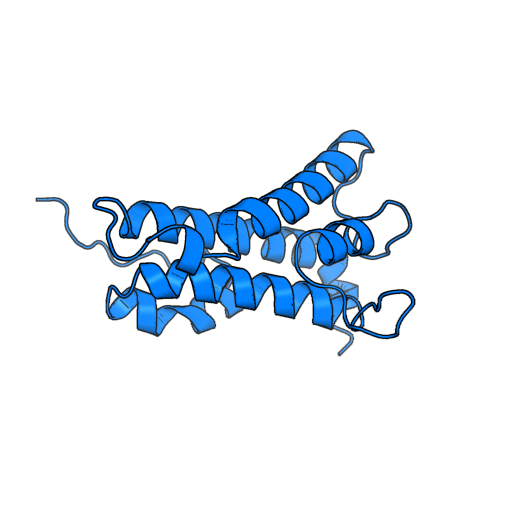 982 C CA . SER A 1 124 ? -2.398 -6.998 0.886 1.00 96.62 124 SER A CA 1
ATOM 983 C C . SER A 1 124 ? -2.324 -7.415 -0.582 1.00 96.62 124 SER A C 1
ATOM 985 O O . SER A 1 124 ? -1.325 -7.994 -1.000 1.00 96.62 124 SER A O 1
ATOM 987 N N . LEU A 1 125 ? -3.330 -7.079 -1.397 1.00 96.38 125 LEU A N 1
ATOM 988 C CA . LEU A 1 125 ? -3.316 -7.348 -2.838 1.00 96.38 125 LEU A CA 1
ATOM 989 C C . LEU A 1 125 ? -2.124 -6.674 -3.535 1.00 96.38 125 LEU A C 1
ATOM 991 O O . LEU A 1 125 ? -1.439 -7.309 -4.331 1.00 96.38 125 LEU A O 1
ATOM 995 N N . LEU A 1 126 ? -1.854 -5.402 -3.227 1.00 95.56 126 LEU A N 1
ATOM 996 C CA .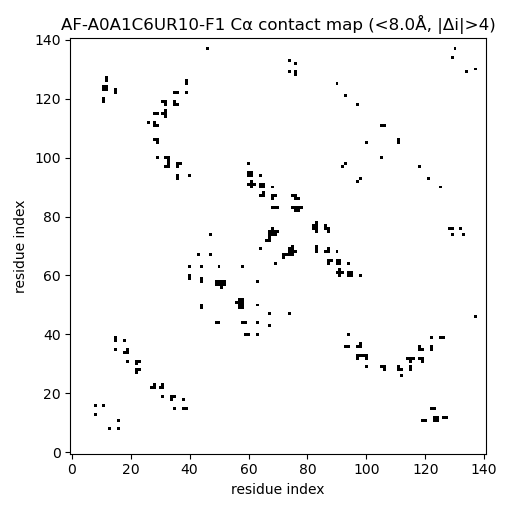 LEU A 1 126 ? -0.726 -4.676 -3.821 1.00 95.56 126 LEU A CA 1
ATOM 997 C C . LEU A 1 126 ? 0.622 -5.299 -3.432 1.00 95.56 126 LEU A C 1
ATOM 999 O O . LEU A 1 126 ? 1.473 -5.508 -4.298 1.00 95.56 126 LEU A O 1
ATOM 1003 N N . LEU A 1 127 ? 0.810 -5.626 -2.150 1.00 94.88 127 LEU A N 1
ATOM 1004 C CA . LEU A 1 127 ? 2.054 -6.222 -1.654 1.00 94.88 127 LEU A CA 1
ATOM 1005 C C . LEU A 1 127 ? 2.276 -7.635 -2.202 1.00 94.88 127 LEU A C 1
ATOM 1007 O O . LEU A 1 127 ? 3.368 -7.953 -2.670 1.00 94.88 127 LEU A O 1
ATOM 1011 N N . THR A 1 128 ? 1.238 -8.470 -2.205 1.00 93.12 128 THR A N 1
ATOM 1012 C CA . THR A 1 128 ? 1.327 -9.839 -2.734 1.00 93.12 128 THR A CA 1
ATOM 1013 C C . THR A 1 128 ? 1.620 -9.850 -4.231 1.00 93.12 128 THR A C 1
ATOM 1015 O O . THR A 1 128 ? 2.465 -10.634 -4.664 1.00 93.12 128 THR A O 1
ATOM 1018 N N . GLN A 1 129 ? 1.022 -8.944 -5.016 1.00 94.56 129 GLN A N 1
ATOM 1019 C CA . GLN A 1 129 ? 1.336 -8.819 -6.441 1.00 94.56 129 GLN A CA 1
ATOM 1020 C C . GLN A 1 129 ? 2.784 -8.365 -6.671 1.00 94.56 129 GLN A C 1
ATOM 1022 O O . GLN A 1 129 ? 3.472 -8.934 -7.520 1.00 94.56 129 GLN A O 1
ATOM 1027 N N . LEU A 1 130 ? 3.274 -7.392 -5.893 1.00 91.88 130 LEU A N 1
ATOM 1028 C CA . LEU A 1 130 ? 4.675 -6.960 -5.944 1.00 91.88 130 LEU A CA 1
ATOM 1029 C C . LEU A 1 130 ? 5.638 -8.107 -5.647 1.00 91.88 130 LEU A C 1
ATOM 1031 O O . LEU A 1 130 ? 6.577 -8.323 -6.406 1.00 91.88 130 LEU A O 1
ATOM 1035 N N . ARG A 1 131 ? 5.388 -8.883 -4.589 1.00 90.75 131 ARG A N 1
ATOM 1036 C CA . ARG A 1 131 ? 6.226 -10.041 -4.247 1.00 90.75 131 ARG A CA 1
ATOM 1037 C C . ARG A 1 131 ? 6.135 -11.156 -5.284 1.00 90.75 131 ARG A C 1
ATOM 1039 O O . ARG A 1 131 ? 7.130 -11.831 -5.525 1.00 90.75 131 ARG A O 1
ATOM 1046 N N . TYR A 1 132 ? 4.972 -11.361 -5.895 1.00 91.19 132 TYR A N 1
ATOM 1047 C CA . TYR A 1 132 ? 4.811 -12.364 -6.944 1.00 91.19 132 TYR A CA 1
ATOM 1048 C C . TYR A 1 132 ? 5.609 -12.009 -8.203 1.00 91.19 132 TYR A C 1
ATOM 1050 O O . TYR A 1 132 ? 6.284 -12.874 -8.758 1.00 91.19 132 TYR A O 1
ATOM 1058 N N . GLU A 1 133 ? 5.547 -10.754 -8.654 1.00 90.81 133 GLU A N 1
ATOM 1059 C CA . GLU A 1 133 ? 6.232 -10.335 -9.881 1.00 90.81 133 GLU A CA 1
ATOM 1060 C C . GLU A 1 133 ? 7.717 -10.019 -9.671 1.00 90.81 133 GLU A C 1
ATOM 1062 O O . GLU A 1 133 ? 8.516 -10.263 -10.572 1.00 90.81 133 GLU A O 1
ATOM 1067 N N . HIS A 1 134 ? 8.090 -9.532 -8.485 1.00 88.06 134 HIS A N 1
ATOM 1068 C CA . HIS A 1 134 ? 9.420 -8.969 -8.216 1.00 88.06 134 HIS A CA 1
ATOM 1069 C C . HIS A 1 134 ? 10.124 -9.594 -7.013 1.00 88.06 134 HIS A C 1
ATOM 1071 O O . HIS A 1 134 ? 11.144 -9.080 -6.567 1.00 88.06 134 HIS A O 1
ATOM 1077 N N . GLY A 1 135 ? 9.626 -10.711 -6.478 1.00 73.94 135 GLY A N 1
ATOM 1078 C CA . GLY A 1 135 ? 10.147 -11.337 -5.257 1.00 73.94 135 GLY A CA 1
ATOM 1079 C C . GLY A 1 135 ? 11.643 -11.663 -5.274 1.00 73.94 135 GLY A C 1
ATOM 1080 O O . GLY A 1 135 ? 12.254 -11.710 -4.212 1.00 73.94 135 GLY A O 1
ATOM 1081 N N . ASP A 1 136 ? 12.246 -11.847 -6.448 1.00 68.31 136 ASP A N 1
ATOM 1082 C CA . ASP A 1 136 ? 13.692 -12.058 -6.584 1.00 68.31 136 ASP A CA 1
ATOM 1083 C C . ASP A 1 136 ? 14.497 -10.755 -6.441 1.00 68.31 136 ASP A C 1
ATOM 1085 O O . ASP A 1 136 ? 15.596 -10.771 -5.896 1.00 68.31 136 ASP A O 1
ATOM 1089 N N . ILE A 1 137 ? 13.929 -9.621 -6.863 1.00 67.62 137 ILE A N 1
ATOM 1090 C CA . ILE A 1 137 ? 14.500 -8.278 -6.669 1.00 67.62 137 ILE A CA 1
ATOM 1091 C C . ILE A 1 137 ? 14.367 -7.875 -5.195 1.00 67.62 137 ILE A C 1
ATOM 1093 O O . ILE A 1 137 ? 15.288 -7.314 -4.614 1.00 67.62 137 ILE A O 1
ATOM 1097 N N . LEU A 1 138 ? 13.245 -8.236 -4.567 1.00 59.59 138 LEU A N 1
ATOM 1098 C CA . LEU A 1 138 ? 12.939 -7.902 -3.173 1.00 59.59 138 LEU A CA 1
ATOM 1099 C C . LEU A 1 138 ? 13.723 -8.726 -2.137 1.00 59.59 138 LEU A C 1
ATOM 1101 O O . LEU A 1 138 ? 13.815 -8.322 -0.986 1.00 59.59 138 LEU A O 1
ATOM 1105 N N . LYS A 1 139 ? 14.268 -9.889 -2.517 1.00 55.19 139 LYS A N 1
ATOM 1106 C CA . LYS A 1 139 ? 15.098 -10.748 -1.646 1.00 55.19 139 LYS A CA 1
ATOM 1107 C C . LYS A 1 139 ? 16.586 -10.393 -1.664 1.00 55.19 139 LYS A C 1
ATOM 1109 O O . LYS A 1 139 ? 17.360 -11.052 -0.976 1.00 55.19 139 LYS A O 1
ATOM 1114 N N . ALA A 1 140 ? 16.999 -9.432 -2.488 1.00 44.97 140 ALA A N 1
ATOM 1115 C CA . ALA A 1 140 ? 18.402 -9.062 -2.655 1.00 44.97 140 ALA A CA 1
ATOM 1116 C C . ALA A 1 140 ? 18.918 -8.060 -1.594 1.00 44.97 140 ALA A C 1
ATOM 1118 O O . ALA A 1 140 ? 20.023 -7.542 -1.762 1.00 44.97 140 ALA A O 1
ATOM 1119 N N . GLU A 1 141 ? 18.150 -7.807 -0.525 1.00 41.25 141 GLU A N 1
ATOM 1120 C CA . GLU A 1 141 ? 18.538 -6.993 0.644 1.00 41.25 141 GLU A CA 1
ATOM 1121 C C . GLU A 1 141 ? 19.031 -7.845 1.825 1.00 41.25 141 GLU A C 1
ATOM 1123 O O . GLU A 1 141 ? 18.344 -8.826 2.195 1.00 41.25 141 GLU A O 1
#

pLDDT: mean 86.91, std 13.67, range [40.5, 97.06]

Radius of gyration: 15.7 Å; Cα contacts (8 Å, |Δi|>4): 149; chains: 1; bounding box: 44×35×41 Å